Protein AF-A0A3P7K2H2-F1 (afdb_monomer)

Radius of gyration: 16.81 Å; Cα contacts (8 Å, |Δi|>4): 163; chains: 1; bounding box: 36×43×55 Å

Foldseek 3Di:
DLCLLVPLDLVSLLVVLVVLLVDLADDPLVVLLSQLLCCQDHDPSSVVSSLVSLLPHDDPSLVVLLVSLLVQCPPPDPSSNNSSLSSNLRNDLPVCLPPVNLVSLCCQLVPPPDVVSVVSSVVSNVVNVVPDDPPPPPPDDDD

pLDDT: mean 87.56, std 15.34, range [38.38, 98.31]

Nearest PDB structures (foldseek):
  6igx-assembly1_B  TM=5.596E-01  e=2.161E-01  Homo sapiens
  7q4o-assembly1_A  TM=5.670E-01  e=2.903E-01  Homo sapiens
  4nee-assembly4_G  TM=5.015E-01  e=7.043E-01  Rattus norvegicus
  5o9z-assembly1_v  TM=5.018E-01  e=1.474E+00  Homo sapiens
  7ycx-assembly1_f  TM=3.370E-01  e=9.113E+00  Homo sapiens

Secondary structure (DSSP, 8-state):
-HHHHTT--HHHHHHHHHHHHTS-SPPPHHHHHHHHHHHHHS-HHHHHHHHHHHHH--HHHHHHHHHHHHHGGG-SSHHHHHHHHHHHHHS-TTGGGSHHHHHHHHHHHHH-S-HHHHHHHHHHHHHHHHT-PPPS-S-S---

Organism: Strongylus vulgaris (NCBI:txid40348)

Mean predicted aligned error: 6.75 Å

Solvent-accessible surface area (backbone atoms only — not comparable to full-atom values): 7989 Å² total; per-residue (Å²): 107,57,74,37,55,74,60,75,43,53,72,42,37,43,53,50,38,59,53,52,74,73,41,90,60,72,71,60,67,69,48,49,43,53,52,13,38,33,59,57,74,42,57,70,70,48,27,54,48,52,45,54,46,43,51,64,45,57,72,67,40,32,56,50,45,49,54,53,32,57,57,32,56,71,41,92,47,68,53,36,24,38,1,17,54,50,49,53,65,42,47,49,57,81,72,50,68,41,70,66,56,45,50,55,40,49,49,40,33,74,64,46,93,44,68,67,47,14,54,52,32,46,52,50,51,51,54,57,63,68,64,65,68,83,75,87,78,87,77,88,86,85,130

Structure (mmCIF, N/CA/C/O backbone):
data_AF-A0A3P7K2H2-F1
#
_entry.id   AF-A0A3P7K2H2-F1
#
loop_
_atom_site.group_PDB
_atom_site.id
_atom_site.type_symbol
_atom_site.label_atom_id
_atom_site.label_alt_id
_atom_site.label_comp_id
_atom_site.label_asym_id
_atom_site.label_entity_id
_atom_site.label_seq_id
_atom_site.pdbx_PDB_ins_code
_atom_site.Cartn_x
_atom_site.Cartn_y
_atom_site.Cartn_z
_atom_site.occupancy
_atom_site.B_iso_or_equiv
_atom_site.auth_seq_id
_atom_site.auth_comp_id
_atom_site.auth_asym_id
_atom_site.auth_atom_id
_atom_site.pdbx_PDB_model_num
ATOM 1 N N . MET A 1 1 ? -14.810 6.632 -5.136 1.00 81.00 1 MET A N 1
ATOM 2 C CA . MET A 1 1 ? -13.715 6.441 -4.156 1.00 81.00 1 MET A CA 1
ATOM 3 C C . MET A 1 1 ? -12.370 6.660 -4.821 1.00 81.00 1 MET A C 1
ATOM 5 O O . MET A 1 1 ? -11.679 7.583 -4.422 1.00 81.00 1 MET A O 1
ATOM 9 N N . ILE A 1 2 ? -12.059 5.912 -5.885 1.00 88.25 2 ILE A N 1
ATOM 10 C CA . ILE A 1 2 ? -10.848 6.101 -6.704 1.00 88.25 2 ILE A CA 1
ATOM 11 C C . ILE A 1 2 ? -10.682 7.555 -7.161 1.00 88.25 2 ILE A C 1
ATOM 13 O O . ILE A 1 2 ? -9.641 8.140 -6.918 1.00 88.25 2 ILE A O 1
ATOM 17 N N . SER A 1 3 ? -11.732 8.187 -7.694 1.00 87.12 3 SER A N 1
ATOM 18 C CA . SER A 1 3 ? -11.694 9.601 -8.109 1.00 87.12 3 SER A CA 1
ATOM 19 C C . SER A 1 3 ? -11.358 10.597 -6.987 1.00 87.12 3 SER A C 1
ATOM 21 O O . SER A 1 3 ? -10.827 11.670 -7.257 1.00 87.12 3 SER A O 1
ATOM 23 N N . LEU A 1 4 ? -11.657 10.263 -5.726 1.00 91.50 4 LEU A N 1
ATOM 24 C CA . LEU A 1 4 ? -11.306 11.092 -4.569 1.00 91.50 4 LEU A CA 1
ATOM 25 C C . LEU A 1 4 ? -9.851 10.855 -4.149 1.00 91.50 4 LEU A C 1
ATOM 27 O O . LEU A 1 4 ? -9.136 11.820 -3.899 1.00 91.50 4 LEU A O 1
ATOM 31 N N . LEU A 1 5 ? -9.403 9.595 -4.138 1.00 90.69 5 LEU A N 1
ATOM 32 C CA . LEU A 1 5 ? -8.009 9.227 -3.868 1.00 90.69 5 LEU A CA 1
ATOM 33 C C . LEU A 1 5 ? -7.065 9.826 -4.921 1.00 90.69 5 LEU A C 1
ATOM 35 O O . LEU A 1 5 ? -6.109 10.512 -4.577 1.00 90.69 5 LEU A O 1
ATOM 39 N N . ALA A 1 6 ? -7.404 9.663 -6.199 1.00 89.75 6 ALA A N 1
ATOM 40 C CA . ALA A 1 6 ? -6.629 10.157 -7.333 1.00 89.75 6 ALA A CA 1
ATOM 41 C C . ALA A 1 6 ? -6.639 11.688 -7.481 1.00 89.75 6 ALA A C 1
ATOM 43 O O . ALA A 1 6 ? -5.942 12.229 -8.330 1.00 89.75 6 ALA A O 1
ATOM 44 N N . SER A 1 7 ? -7.429 12.410 -6.679 1.00 90.75 7 SER A N 1
ATOM 45 C CA . SER A 1 7 ? -7.510 13.870 -6.787 1.00 90.75 7 SER A CA 1
ATOM 46 C C . SER A 1 7 ? -6.277 14.603 -6.255 1.00 90.75 7 SER A C 1
ATOM 48 O O . SER A 1 7 ? -6.157 15.804 -6.479 1.00 90.75 7 SER A O 1
ATOM 50 N N . GLY A 1 8 ? -5.430 13.923 -5.472 1.00 88.06 8 GLY A N 1
ATOM 51 C CA . GLY A 1 8 ? -4.287 14.521 -4.773 1.00 88.06 8 GLY A CA 1
ATOM 52 C C . GLY A 1 8 ? -4.662 15.448 -3.609 1.00 88.06 8 GLY A C 1
ATOM 53 O O . GLY A 1 8 ? -3.810 15.784 -2.794 1.00 88.06 8 GLY A O 1
ATOM 54 N N . GLN A 1 9 ? -5.934 15.830 -3.470 1.00 95.38 9 GLN A N 1
ATOM 55 C CA . GLN A 1 9 ? -6.385 16.749 -2.430 1.00 95.38 9 GLN A CA 1
ATOM 56 C C . GLN A 1 9 ? -6.483 16.033 -1.083 1.00 95.38 9 GLN A C 1
ATOM 58 O O . GLN A 1 9 ? -7.315 15.140 -0.902 1.00 95.38 9 GLN A O 1
ATOM 63 N N . ALA A 1 10 ? -5.706 16.489 -0.102 1.00 96.06 10 ALA A N 1
ATOM 64 C CA . ALA A 1 10 ? -5.659 15.872 1.221 1.00 96.06 10 ALA A CA 1
ATOM 65 C C . ALA A 1 10 ? -7.020 15.792 1.925 1.00 96.06 10 ALA A C 1
ATOM 67 O O . ALA A 1 10 ? -7.307 14.800 2.590 1.00 96.06 10 ALA A O 1
ATOM 68 N N . SER A 1 11 ? -7.900 16.779 1.734 1.00 97.06 11 SER A N 1
ATOM 69 C CA . SER A 1 11 ? -9.266 16.751 2.278 1.00 97.06 11 SER A CA 1
ATOM 70 C C . SER A 1 11 ? -10.104 15.598 1.712 1.00 97.06 11 SER A C 1
ATOM 72 O O . SER A 1 11 ? -10.862 14.964 2.444 1.00 97.06 11 SER A O 1
ATOM 74 N N . ARG A 1 12 ? -9.940 15.276 0.423 1.00 96.88 12 ARG A N 1
ATOM 75 C CA . ARG A 1 12 ? -10.637 14.166 -0.244 1.00 96.88 12 ARG A CA 1
ATOM 76 C C . ARG A 1 12 ? -10.054 12.814 0.153 1.00 96.88 12 ARG A C 1
ATOM 78 O O . ARG A 1 12 ? -10.812 11.873 0.377 1.00 96.88 12 ARG A O 1
ATOM 85 N N . VAL A 1 13 ? -8.730 12.719 0.285 1.00 96.94 13 VAL A N 1
ATOM 86 C CA . VAL A 1 13 ? -8.063 11.509 0.795 1.00 96.94 13 VAL A CA 1
ATOM 87 C C . VAL A 1 13 ? -8.488 11.239 2.241 1.00 96.94 13 VAL A C 1
ATOM 89 O O . VAL A 1 13 ? -8.863 10.112 2.562 1.00 96.94 13 VAL A O 1
ATOM 92 N N . LEU A 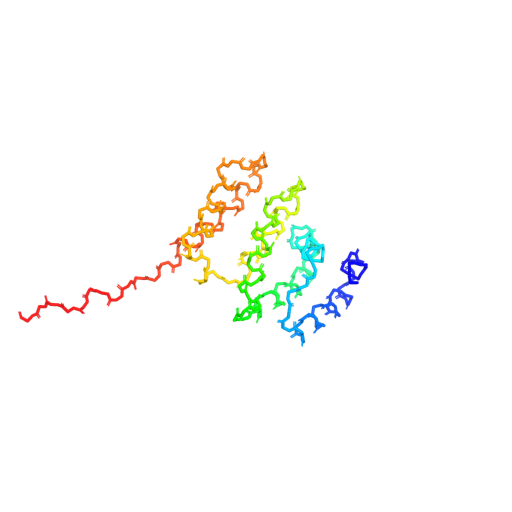1 14 ? -8.529 12.274 3.088 1.00 97.00 14 LEU A N 1
ATOM 93 C CA . LEU A 1 14 ? -9.021 12.184 4.465 1.00 97.00 14 LEU A CA 1
ATOM 94 C C . LEU A 1 14 ? -10.475 11.717 4.515 1.00 97.00 14 LEU A C 1
ATOM 96 O O . LEU A 1 14 ? -10.782 10.778 5.241 1.00 97.00 14 LEU A O 1
ATOM 100 N N . GLN A 1 15 ? -11.347 12.298 3.688 1.00 95.69 15 GLN A N 1
ATOM 101 C CA . GLN A 1 15 ? -12.745 11.878 3.599 1.00 95.69 15 GLN A CA 1
ATOM 102 C C . GLN A 1 15 ? -12.877 10.384 3.266 1.00 95.69 15 GLN A C 1
ATOM 104 O O . GLN A 1 15 ? -13.739 9.696 3.813 1.00 95.69 15 GLN A O 1
ATOM 109 N N . VAL A 1 16 ? -12.046 9.862 2.358 1.00 95.12 16 VAL A N 1
ATOM 110 C CA . VAL A 1 16 ? -12.040 8.428 2.045 1.00 95.12 16 VAL A CA 1
ATOM 111 C C . VAL A 1 16 ? -11.544 7.617 3.240 1.00 95.12 16 VAL A C 1
ATOM 113 O O . VAL A 1 16 ? -12.222 6.669 3.629 1.00 95.12 16 VAL A O 1
ATOM 116 N N . ALA A 1 17 ? -10.420 7.999 3.849 1.00 94.44 17 ALA A N 1
ATOM 117 C CA . ALA A 1 17 ? -9.857 7.304 5.005 1.00 94.44 17 ALA A CA 1
ATOM 118 C C . ALA A 1 17 ? -10.854 7.226 6.175 1.00 94.44 17 ALA A C 1
ATOM 120 O O . ALA A 1 17 ? -11.091 6.146 6.704 1.00 94.44 17 ALA A O 1
ATOM 121 N N . GLU A 1 18 ? -11.518 8.331 6.520 1.00 94.56 18 GLU A N 1
ATOM 122 C CA . GLU A 1 18 ? -12.535 8.367 7.578 1.00 94.56 18 GLU A CA 1
ATOM 123 C C . GLU A 1 18 ? -13.724 7.450 7.289 1.00 94.56 18 GLU A C 1
ATOM 125 O O . GLU A 1 18 ? -14.250 6.806 8.198 1.00 94.56 18 GLU A O 1
ATOM 130 N N . ARG A 1 19 ? -14.157 7.368 6.025 1.00 93.44 19 ARG A N 1
ATOM 131 C CA . ARG A 1 19 ? -15.227 6.450 5.618 1.00 93.44 19 ARG A CA 1
ATOM 132 C C . ARG A 1 19 ? -14.793 4.998 5.754 1.00 93.44 19 ARG A C 1
ATOM 134 O O . ARG A 1 19 ? -15.564 4.197 6.273 1.00 93.44 19 ARG A O 1
ATOM 141 N N . LEU A 1 20 ? -13.581 4.670 5.307 1.00 92.00 20 LEU A N 1
ATOM 142 C CA . LEU A 1 20 ? -13.037 3.318 5.412 1.00 92.00 20 LEU A CA 1
ATOM 143 C C . LEU A 1 20 ? -12.850 2.894 6.873 1.00 92.00 20 LEU A C 1
ATOM 145 O O . LEU A 1 20 ? -13.149 1.758 7.212 1.00 92.00 20 LEU A O 1
ATOM 149 N N . SER A 1 21 ? -12.454 3.806 7.762 1.00 90.44 21 SER A N 1
ATOM 150 C CA . SER A 1 21 ? -12.320 3.511 9.195 1.00 90.44 21 SER A CA 1
ATOM 151 C C . SER A 1 21 ? -13.645 3.184 9.895 1.00 90.44 21 SER A C 1
ATOM 153 O O . SER A 1 21 ? -13.634 2.599 10.974 1.00 90.44 21 SER A O 1
ATOM 155 N N . ARG A 1 22 ? -14.794 3.559 9.315 1.00 90.75 22 ARG A N 1
ATOM 156 C CA . ARG A 1 22 ? -16.127 3.280 9.883 1.00 90.75 22 ARG A CA 1
ATOM 157 C C . ARG A 1 22 ? -16.718 1.952 9.420 1.00 90.75 22 ARG A C 1
ATOM 159 O O . ARG A 1 22 ? -17.712 1.513 9.991 1.00 90.75 22 ARG A O 1
ATOM 166 N N . VAL A 1 23 ? -16.151 1.333 8.386 1.00 86.12 23 VAL A N 1
ATOM 167 C CA . VAL A 1 23 ? -16.674 0.094 7.806 1.00 86.12 23 VAL A CA 1
ATOM 168 C C . VAL A 1 23 ? -15.591 -0.978 7.914 1.00 86.12 23 VAL A C 1
ATOM 170 O O . VAL A 1 23 ? -14.586 -0.882 7.215 1.00 86.12 23 VAL A O 1
ATOM 173 N N . PRO A 1 24 ? -15.764 -2.013 8.756 1.00 81.50 24 PRO A N 1
ATOM 174 C CA . PRO A 1 24 ? -14.734 -3.020 8.999 1.00 81.50 24 PRO A CA 1
ATOM 175 C C . PRO A 1 24 ? -14.685 -4.077 7.882 1.00 81.50 24 PRO A C 1
ATOM 177 O O . PRO A 1 24 ? -14.609 -5.271 8.152 1.00 81.50 24 PRO A O 1
ATOM 180 N N . ILE A 1 25 ? -14.760 -3.639 6.625 1.00 87.81 25 ILE A N 1
ATOM 181 C CA . ILE A 1 25 ? -14.644 -4.485 5.438 1.00 87.81 25 ILE A CA 1
ATOM 182 C C . ILE A 1 25 ? -13.477 -4.000 4.594 1.00 87.81 25 ILE A C 1
ATOM 184 O O . ILE A 1 25 ? -13.169 -2.805 4.552 1.00 87.81 25 ILE A O 1
ATOM 188 N N . VAL A 1 26 ? -12.850 -4.926 3.883 1.00 91.94 26 VAL A N 1
ATOM 189 C CA . VAL A 1 26 ? -11.793 -4.565 2.950 1.00 91.94 26 VAL A CA 1
ATOM 190 C C . VAL A 1 26 ? -12.364 -3.767 1.771 1.00 91.94 26 VAL A C 1
ATOM 192 O O . VAL A 1 26 ? -13.352 -4.187 1.163 1.00 91.94 26 VAL A O 1
ATOM 195 N N . PRO A 1 27 ? -11.766 -2.608 1.433 1.00 92.69 27 PRO A N 1
ATOM 196 C CA . PRO A 1 27 ? -12.120 -1.866 0.229 1.00 92.69 27 PRO A CA 1
ATOM 197 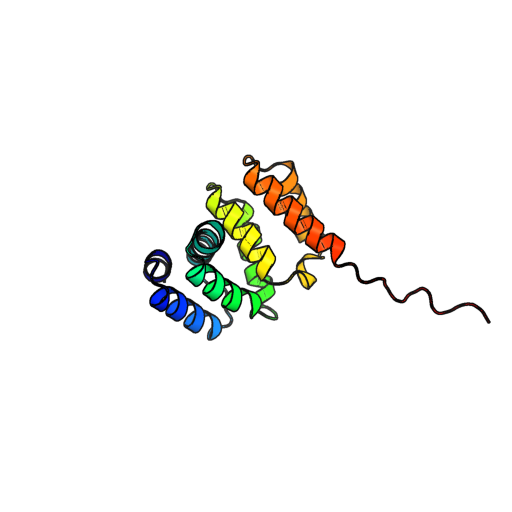C C . PRO A 1 27 ? -11.909 -2.705 -1.041 1.00 92.69 27 PRO A C 1
ATOM 199 O O . PRO A 1 27 ? -11.034 -3.567 -1.062 1.00 92.69 27 PRO A O 1
ATOM 202 N N . PRO A 1 28 ? -12.612 -2.406 -2.149 1.00 94.06 28 PRO A N 1
ATOM 203 C CA . PRO A 1 28 ? -12.344 -3.044 -3.435 1.00 94.06 28 PRO A CA 1
ATOM 204 C C . PRO A 1 28 ? -10.861 -2.967 -3.822 1.00 94.06 28 PRO A C 1
ATOM 206 O O . PRO A 1 28 ? -10.224 -1.930 -3.611 1.00 94.06 28 PRO A O 1
ATOM 209 N N . ILE A 1 29 ? -10.341 -4.030 -4.444 1.00 94.38 29 ILE A N 1
ATOM 210 C CA . ILE A 1 29 ? -8.909 -4.185 -4.752 1.00 94.38 29 ILE A CA 1
ATOM 211 C C . ILE A 1 29 ? -8.330 -3.000 -5.533 1.00 94.38 29 ILE A C 1
ATOM 213 O O . ILE A 1 29 ? -7.247 -2.522 -5.215 1.00 94.38 29 ILE A O 1
ATOM 217 N N . GLU A 1 30 ? -9.089 -2.433 -6.472 1.00 93.94 30 GLU A N 1
ATOM 218 C CA . GLU A 1 30 ? -8.647 -1.270 -7.247 1.00 93.94 30 GLU A CA 1
ATOM 219 C C . GLU A 1 30 ? -8.468 -0.026 -6.365 1.00 93.94 30 GLU A C 1
ATOM 221 O O . GLU A 1 30 ? -7.577 0.788 -6.573 1.00 93.94 30 GLU A O 1
ATOM 226 N N . SER A 1 31 ? -9.270 0.118 -5.310 1.00 95.31 31 SER A N 1
ATOM 227 C CA . SER A 1 31 ? -9.074 1.210 -4.352 1.00 95.31 31 SER A CA 1
ATOM 228 C C . SER A 1 31 ? -7.857 0.979 -3.460 1.00 95.31 31 SER A C 1
ATOM 230 O O . SER A 1 31 ? -7.170 1.942 -3.131 1.00 95.31 31 SER A O 1
ATOM 232 N N . LEU A 1 32 ? -7.559 -0.274 -3.106 1.00 96.81 32 LEU A N 1
ATOM 233 C CA . LEU A 1 32 ? -6.316 -0.626 -2.417 1.00 96.81 32 LEU A CA 1
ATOM 234 C C . LEU A 1 32 ? -5.093 -0.372 -3.300 1.00 96.81 32 LEU A C 1
ATOM 236 O O . LEU A 1 32 ? -4.110 0.177 -2.812 1.00 96.81 32 LEU A O 1
ATOM 240 N N . LYS A 1 33 ? -5.171 -0.681 -4.601 1.00 96.44 33 LYS A N 1
ATOM 241 C CA . LYS A 1 33 ? -4.130 -0.336 -5.578 1.00 96.44 33 LYS A CA 1
ATOM 242 C C . LYS A 1 33 ? -3.867 1.170 -5.566 1.00 96.44 33 LYS A C 1
ATOM 244 O O . LYS A 1 33 ? -2.726 1.583 -5.403 1.00 96.44 33 LYS A O 1
ATOM 249 N N . GLN A 1 34 ? -4.915 1.993 -5.624 1.00 96.75 34 GLN A N 1
ATOM 250 C CA . GLN A 1 34 ? -4.786 3.457 -5.559 1.00 96.75 34 GLN A CA 1
ATOM 251 C C . GLN A 1 34 ? -4.206 3.959 -4.229 1.00 96.75 34 GLN A C 1
ATOM 253 O O . GLN A 1 34 ? -3.372 4.862 -4.226 1.00 96.75 34 GLN A O 1
ATOM 258 N N . ILE A 1 35 ? -4.590 3.360 -3.097 1.00 97.25 35 ILE A N 1
ATOM 259 C CA . ILE A 1 35 ? -3.954 3.636 -1.798 1.00 97.25 35 ILE A CA 1
ATOM 260 C C . ILE A 1 35 ? -2.459 3.295 -1.863 1.00 97.25 35 ILE A C 1
ATOM 262 O O . ILE A 1 35 ? -1.632 4.108 -1.458 1.00 97.25 35 ILE A O 1
ATOM 266 N N . GLY A 1 36 ? -2.107 2.137 -2.426 1.00 97.12 36 GLY A N 1
ATOM 267 C CA . GLY A 1 36 ? -0.728 1.716 -2.654 1.00 97.12 36 GLY A CA 1
ATOM 268 C C . GLY A 1 36 ? 0.067 2.715 -3.498 1.00 97.12 36 GLY A C 1
ATOM 269 O O . GLY A 1 36 ? 1.168 3.092 -3.104 1.00 97.12 36 GLY A O 1
ATOM 270 N N . LEU A 1 37 ? -0.495 3.206 -4.605 1.00 97.00 37 LEU A N 1
ATOM 271 C CA . LEU A 1 37 ? 0.152 4.217 -5.451 1.00 97.00 37 LEU A CA 1
ATOM 272 C C . LEU A 1 37 ? 0.469 5.497 -4.665 1.00 97.00 37 LEU A C 1
ATOM 274 O O . LEU A 1 37 ? 1.586 6.008 -4.735 1.00 97.00 37 LEU A O 1
ATOM 278 N N . ILE A 1 38 ? -0.477 5.975 -3.850 1.00 97.62 38 ILE A N 1
ATOM 279 C CA . ILE A 1 38 ? -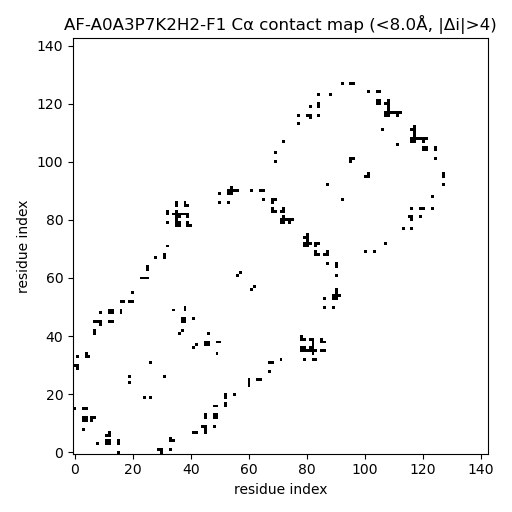0.261 7.148 -2.990 1.00 97.62 38 ILE A CA 1
ATOM 280 C C . ILE A 1 38 ? 0.834 6.869 -1.953 1.00 97.62 38 ILE A C 1
ATOM 282 O O . ILE A 1 38 ? 1.671 7.731 -1.703 1.00 97.62 38 ILE A O 1
ATOM 286 N N . LEU A 1 39 ? 0.880 5.671 -1.366 1.00 97.19 39 LEU A N 1
ATOM 287 C CA . LEU A 1 39 ? 1.950 5.290 -0.437 1.00 97.19 39 LEU A CA 1
ATOM 288 C C . LEU A 1 39 ? 3.323 5.222 -1.115 1.00 97.19 39 LEU A C 1
ATOM 290 O O . LEU A 1 39 ? 4.330 5.558 -0.486 1.00 97.19 39 LEU A O 1
ATOM 294 N N . ALA A 1 40 ? 3.380 4.784 -2.373 1.00 96.69 40 ALA A N 1
ATOM 295 C CA . ALA A 1 40 ? 4.612 4.670 -3.144 1.00 96.69 40 ALA A CA 1
ATOM 296 C C . ALA A 1 40 ? 5.183 6.038 -3.537 1.00 96.69 40 ALA A C 1
ATOM 298 O O . ALA A 1 40 ? 6.364 6.281 -3.281 1.00 96.69 40 ALA A O 1
ATOM 299 N N . ASP A 1 41 ? 4.350 6.916 -4.100 1.00 95.44 41 ASP A N 1
ATOM 300 C CA . ASP A 1 41 ? 4.811 8.130 -4.793 1.00 95.44 41 ASP A CA 1
ATOM 301 C C . ASP A 1 41 ? 3.950 9.382 -4.530 1.00 95.44 41 ASP A C 1
ATOM 303 O O . ASP A 1 41 ? 4.240 10.473 -5.009 1.00 95.44 41 ASP A O 1
ATOM 307 N N . GLY A 1 42 ? 2.888 9.265 -3.732 1.00 94.12 42 GLY A N 1
ATOM 308 C CA . GLY A 1 42 ? 2.008 10.389 -3.411 1.00 94.12 42 GLY A CA 1
ATOM 309 C C . GLY A 1 42 ? 2.618 11.388 -2.427 1.00 94.12 42 GLY A C 1
ATOM 310 O O . GLY A 1 42 ? 3.620 11.117 -1.765 1.00 94.12 42 GLY A O 1
ATOM 311 N N . GLU A 1 43 ? 1.973 12.547 -2.287 1.00 96.25 43 GLU A N 1
ATOM 312 C CA . GLU A 1 43 ? 2.393 13.590 -1.347 1.00 96.25 43 GLU A CA 1
ATOM 313 C C . GLU A 1 43 ? 2.462 13.093 0.104 1.00 96.25 43 GLU A C 1
ATOM 315 O O . GLU A 1 43 ? 1.620 12.317 0.562 1.00 96.25 43 GLU A O 1
ATOM 320 N N . GLU A 1 44 ? 3.426 13.616 0.865 1.00 96.56 44 GLU A N 1
ATOM 321 C CA . GLU A 1 44 ? 3.679 13.229 2.258 1.00 96.56 44 GLU A CA 1
ATOM 322 C C . GLU A 1 44 ? 2.432 13.334 3.148 1.00 96.56 44 GLU A C 1
ATOM 324 O O . GLU A 1 44 ? 2.180 12.471 3.991 1.00 96.56 44 GLU A O 1
ATOM 329 N N . GLN A 1 45 ? 1.616 14.371 2.948 1.00 97.25 45 GLN A N 1
ATOM 330 C CA . GLN A 1 45 ? 0.373 14.546 3.695 1.00 97.25 45 GLN A CA 1
ATOM 331 C C . GLN A 1 45 ? -0.628 13.418 3.407 1.00 97.25 45 GLN A C 1
ATOM 333 O O . GLN A 1 45 ? -1.228 12.875 4.337 1.00 97.25 45 GLN A O 1
ATOM 338 N N . ASN A 1 46 ? -0.772 13.025 2.140 1.00 97.88 46 ASN A N 1
ATOM 339 C CA . ASN A 1 46 ? -1.671 11.951 1.723 1.00 97.88 46 ASN A CA 1
ATOM 340 C C . ASN A 1 46 ? -1.176 10.586 2.213 1.00 97.88 46 ASN A C 1
ATOM 342 O O . ASN A 1 46 ? -1.981 9.785 2.693 1.00 97.88 46 ASN A O 1
ATOM 346 N N . ARG A 1 47 ? 0.145 10.356 2.184 1.00 97.75 47 ARG A N 1
ATOM 347 C CA . ARG A 1 47 ? 0.768 9.163 2.774 1.00 97.75 47 ARG A CA 1
ATOM 348 C C . ARG A 1 47 ? 0.409 9.028 4.247 1.00 97.75 47 ARG A C 1
ATOM 350 O O . ARG A 1 47 ? -0.182 8.024 4.626 1.00 97.75 47 ARG A O 1
ATOM 357 N N . LYS A 1 48 ? 0.636 10.069 5.056 1.00 97.69 48 LYS A N 1
ATOM 358 C CA . LYS A 1 48 ? 0.334 10.045 6.501 1.00 97.69 48 LYS A CA 1
ATOM 359 C C . LYS A 1 48 ? -1.129 9.749 6.815 1.00 97.69 48 LYS A C 1
ATOM 361 O O . LYS A 1 48 ? -1.420 9.066 7.796 1.00 97.69 48 LYS A O 1
ATOM 366 N N . ILE A 1 49 ? -2.059 10.271 6.016 1.00 97.94 49 ILE A N 1
ATOM 367 C CA . ILE A 1 49 ? -3.493 9.999 6.189 1.00 97.94 49 ILE A CA 1
ATOM 368 C C . ILE A 1 49 ? -3.774 8.504 6.000 1.00 97.94 49 ILE A C 1
ATOM 370 O O . ILE A 1 49 ? -4.416 7.879 6.846 1.00 97.94 49 ILE A O 1
ATOM 374 N N . LEU A 1 50 ? -3.269 7.921 4.912 1.00 97.38 50 LEU A N 1
ATOM 375 C CA . LEU A 1 50 ? -3.493 6.513 4.587 1.00 97.38 50 LEU A CA 1
ATOM 376 C C . LEU A 1 50 ? -2.731 5.578 5.524 1.00 97.38 50 LEU A C 1
ATOM 378 O O . LEU A 1 50 ? -3.251 4.529 5.897 1.00 97.38 50 LEU A O 1
ATOM 382 N N . GLU A 1 51 ? -1.548 5.982 5.979 1.00 96.75 51 GLU A N 1
ATOM 383 C CA . GLU A 1 51 ? -0.785 5.234 6.971 1.00 96.75 51 GLU A CA 1
ATOM 384 C C . GLU A 1 51 ? -1.539 5.115 8.2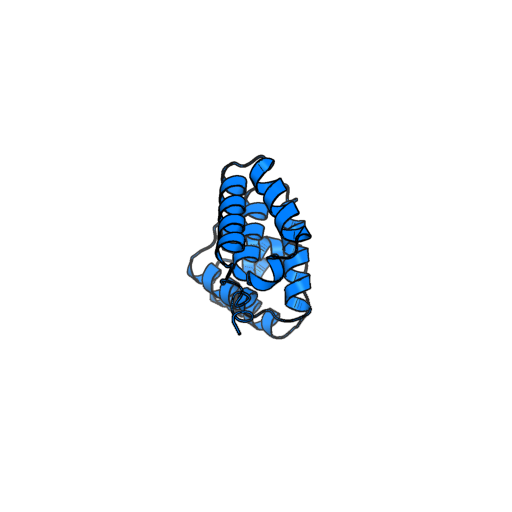98 1.00 96.75 51 GLU A C 1
ATOM 386 O O . GLU A 1 51 ? -1.596 4.037 8.892 1.00 96.75 51 GLU A O 1
ATOM 391 N N . ARG A 1 52 ? -2.184 6.198 8.753 1.00 95.62 52 ARG A N 1
ATOM 392 C CA . ARG A 1 52 ? -3.035 6.176 9.955 1.00 95.62 52 ARG A CA 1
ATOM 393 C C . ARG A 1 52 ? -4.229 5.245 9.789 1.00 95.62 52 ARG A C 1
ATOM 395 O O . ARG A 1 52 ? -4.535 4.491 10.707 1.00 95.62 52 ARG A O 1
ATOM 402 N N . TYR A 1 53 ? -4.877 5.270 8.626 1.00 94.62 53 TYR A N 1
ATOM 403 C CA . TYR A 1 53 ? -5.968 4.345 8.324 1.00 94.62 53 TYR A CA 1
ATOM 404 C C . TYR A 1 53 ? -5.490 2.887 8.401 1.00 94.62 53 TYR A C 1
ATOM 406 O O . TYR A 1 53 ? -6.019 2.103 9.188 1.00 94.62 53 TYR A O 1
ATOM 414 N N . LEU A 1 54 ? -4.441 2.534 7.658 1.00 95.38 54 LEU A N 1
ATOM 415 C CA . LEU A 1 54 ? -3.940 1.161 7.583 1.00 95.38 54 LEU A CA 1
ATOM 416 C C . LEU A 1 54 ? -3.400 0.645 8.923 1.00 95.38 54 LEU A C 1
ATOM 418 O O . LEU A 1 54 ? -3.694 -0.481 9.315 1.00 95.38 54 LEU A O 1
ATOM 422 N N . SER A 1 55 ? -2.660 1.475 9.661 1.00 93.75 55 SER A N 1
ATOM 423 C CA . SER A 1 55 ? -2.115 1.115 10.980 1.00 93.75 55 SER A CA 1
ATOM 424 C C . SER A 1 55 ? -3.185 0.996 12.069 1.00 93.75 55 SER A C 1
ATOM 426 O O . SER A 1 55 ? -2.915 0.420 13.127 1.00 93.75 55 SER A O 1
ATOM 428 N N . SER A 1 56 ? -4.403 1.495 11.828 1.00 92.12 56 SER A N 1
ATOM 429 C CA . SER A 1 56 ? -5.547 1.336 12.732 1.00 92.12 56 SER A CA 1
ATOM 430 C C . SER A 1 56 ? -6.299 0.012 12.552 1.00 92.12 56 SER A C 1
ATOM 432 O O . SER A 1 56 ? -7.058 -0.368 13.442 1.00 92.12 56 SER A O 1
ATOM 434 N N . ALA A 1 57 ? -6.073 -0.722 11.456 1.00 92.00 57 ALA A N 1
ATOM 435 C CA . ALA A 1 57 ? -6.768 -1.979 11.185 1.00 92.00 57 ALA A CA 1
ATOM 436 C C . ALA A 1 57 ? -6.444 -3.057 12.235 1.00 92.00 57 ALA A C 1
ATOM 438 O O . ALA A 1 57 ? -5.292 -3.227 12.645 1.00 92.00 57 ALA A O 1
ATOM 439 N N . ARG A 1 58 ? -7.461 -3.804 12.677 1.00 89.44 58 ARG A N 1
ATOM 440 C CA . ARG A 1 58 ? -7.348 -4.877 13.681 1.00 89.44 58 ARG A CA 1
ATOM 441 C C . ARG A 1 58 ? -8.195 -6.082 13.275 1.00 89.44 58 ARG A C 1
ATOM 443 O O . ARG A 1 58 ? -9.110 -5.951 12.463 1.00 89.44 58 ARG A O 1
ATOM 450 N N . GLY A 1 59 ? -7.912 -7.237 13.876 1.00 89.69 59 GLY A N 1
ATOM 451 C CA . GLY A 1 59 ? -8.726 -8.446 13.724 1.00 89.69 59 GLY A CA 1
ATOM 452 C C . GLY A 1 59 ? -8.838 -8.906 12.268 1.00 89.69 59 GLY A C 1
ATOM 453 O O . GLY A 1 59 ? -7.852 -8.889 11.533 1.00 89.69 59 GLY A O 1
ATOM 454 N N . GLN A 1 60 ? -10.046 -9.292 11.849 1.00 90.00 60 GLN A N 1
ATOM 455 C CA . GLN A 1 60 ? -10.295 -9.824 10.505 1.00 90.00 60 GLN A CA 1
ATOM 456 C C . GLN A 1 60 ? -9.934 -8.825 9.399 1.00 90.00 60 GLN A C 1
ATOM 458 O O . GLN A 1 60 ? -9.242 -9.188 8.454 1.00 90.00 60 GLN A O 1
ATOM 463 N N . LEU A 1 61 ? -10.296 -7.546 9.566 1.00 92.19 61 LEU A N 1
ATOM 464 C CA . LEU A 1 61 ? -9.971 -6.501 8.592 1.00 92.19 61 LEU A CA 1
ATOM 465 C C . LEU A 1 61 ? -8.462 -6.411 8.335 1.00 92.19 61 LEU A C 1
ATOM 467 O O . LEU A 1 61 ? -8.034 -6.254 7.197 1.00 92.19 61 LEU A O 1
ATOM 471 N N . GLN A 1 62 ? -7.647 -6.510 9.387 1.00 92.38 62 GLN A N 1
ATOM 472 C CA . GLN A 1 62 ? -6.191 -6.489 9.252 1.00 92.38 62 GLN A CA 1
ATOM 473 C C . GLN A 1 62 ? -5.691 -7.675 8.417 1.00 92.38 62 GLN A C 1
ATOM 475 O O . GLN A 1 62 ? -4.880 -7.487 7.512 1.00 92.38 62 GLN A O 1
ATOM 480 N N . SER A 1 63 ? -6.194 -8.880 8.698 1.00 90.38 63 SER A N 1
ATOM 481 C CA . SER A 1 63 ? -5.830 -10.103 7.973 1.00 90.38 63 SER A CA 1
ATOM 482 C C . SER A 1 63 ? -6.223 -10.034 6.494 1.00 90.38 63 SER A C 1
ATOM 484 O O . SER A 1 63 ? -5.425 -10.363 5.610 1.00 90.38 63 SER A O 1
ATOM 486 N N . ASP A 1 64 ? -7.420 -9.524 6.215 1.00 92.88 64 ASP A N 1
ATOM 487 C CA . ASP A 1 64 ? -7.932 -9.385 4.856 1.00 92.88 64 ASP A CA 1
ATOM 488 C C . ASP A 1 64 ? -7.170 -8.298 4.074 1.00 92.88 64 ASP A C 1
ATOM 490 O O . ASP A 1 64 ? -6.874 -8.477 2.889 1.00 92.88 64 ASP A O 1
ATOM 494 N N . LEU A 1 65 ? -6.790 -7.188 4.725 1.00 94.56 65 LEU A N 1
ATOM 495 C CA . LEU A 1 65 ? -5.938 -6.158 4.120 1.00 94.56 65 LEU A CA 1
ATOM 496 C C . LEU A 1 65 ? -4.551 -6.713 3.785 1.00 94.56 65 LEU A C 1
ATOM 498 O O . LEU A 1 65 ? -4.067 -6.487 2.679 1.00 94.56 65 LEU A O 1
ATOM 502 N N . ILE A 1 66 ? -3.926 -7.463 4.701 1.00 93.50 66 ILE A N 1
ATOM 503 C CA . ILE A 1 66 ? -2.640 -8.131 4.444 1.00 93.50 66 ILE A CA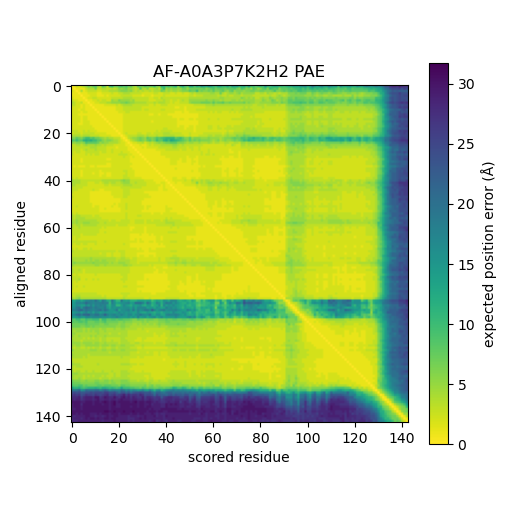 1
ATOM 504 C C . ILE A 1 66 ? -2.763 -9.043 3.224 1.00 93.50 66 ILE A C 1
ATOM 506 O O . ILE A 1 66 ? -1.964 -8.929 2.299 1.00 93.50 66 ILE A O 1
ATOM 510 N N . SER A 1 67 ? -3.784 -9.900 3.192 1.00 92.50 67 SER A N 1
ATOM 511 C CA . SER A 1 67 ? -4.016 -10.823 2.075 1.00 92.50 67 SER A CA 1
ATOM 512 C C . SER A 1 67 ? -4.205 -10.074 0.755 1.00 92.50 67 SER A C 1
ATOM 514 O O . SER A 1 67 ? -3.600 -10.427 -0.252 1.00 92.50 67 SER A O 1
ATOM 516 N N . SER A 1 68 ? -4.969 -8.982 0.771 1.00 95.50 68 SER A N 1
ATOM 517 C CA . SER A 1 68 ? -5.218 -8.164 -0.418 1.00 95.50 68 SER A CA 1
ATOM 518 C C . SER A 1 68 ? -3.953 -7.478 -0.935 1.00 95.50 68 SER A C 1
ATOM 520 O O . SER A 1 68 ? -3.724 -7.437 -2.142 1.00 95.50 68 SER A O 1
ATOM 522 N N . TYR A 1 69 ? -3.098 -6.967 -0.044 1.00 96.06 69 TYR A N 1
ATOM 523 C CA . TYR A 1 69 ? -1.822 -6.380 -0.454 1.00 96.06 69 TYR A CA 1
ATOM 524 C C . TYR A 1 69 ? -0.786 -7.427 -0.863 1.00 96.06 69 TYR A C 1
ATOM 526 O O . TYR A 1 69 ? 0.037 -7.132 -1.721 1.00 96.06 69 TYR A O 1
ATOM 534 N N . LEU A 1 70 ? -0.843 -8.653 -0.337 1.00 94.00 70 LEU A N 1
ATOM 535 C CA . LEU A 1 70 ? -0.047 -9.760 -0.870 1.00 94.00 70 LEU A CA 1
ATOM 536 C C . LEU A 1 70 ? -0.442 -10.079 -2.316 1.00 94.00 70 LEU A C 1
ATOM 538 O O . LEU A 1 70 ? 0.447 -10.235 -3.144 1.00 94.00 70 LEU A O 1
ATOM 542 N N . CYS A 1 71 ? -1.738 -10.081 -2.652 1.00 94.81 71 CYS A N 1
ATOM 543 C CA . CYS A 1 71 ? -2.181 -10.228 -4.044 1.00 94.81 71 CYS A CA 1
ATOM 544 C C . CYS A 1 71 ? -1.661 -9.091 -4.940 1.00 94.81 71 CYS A C 1
ATOM 546 O O . CYS A 1 71 ? -1.280 -9.317 -6.082 1.00 94.81 71 CYS A O 1
ATOM 548 N N . LEU A 1 72 ? -1.588 -7.859 -4.425 1.00 96.88 72 LEU A N 1
ATOM 549 C CA . LEU A 1 72 ? -1.066 -6.715 -5.185 1.00 96.88 72 LEU A CA 1
ATOM 550 C C . LEU A 1 72 ? 0.451 -6.7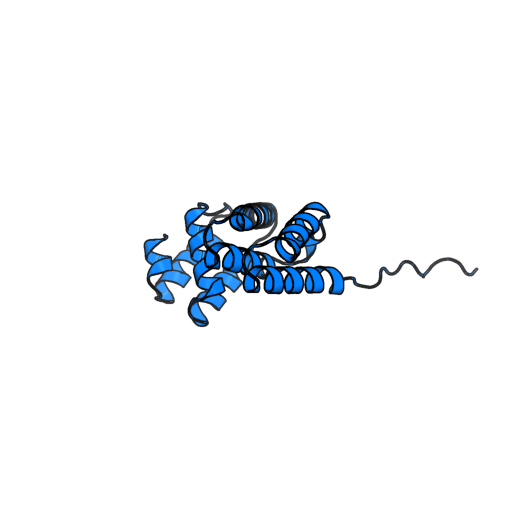73 -5.440 1.00 96.88 72 LEU A C 1
ATOM 552 O O . LEU A 1 72 ? 0.948 -5.993 -6.254 1.00 96.88 72 LEU A O 1
ATOM 556 N N . LEU A 1 73 ? 1.187 -7.700 -4.814 1.00 95.69 73 LEU A N 1
ATOM 557 C CA . LEU A 1 73 ? 2.575 -7.988 -5.194 1.00 95.69 73 LEU A CA 1
ATOM 558 C C . LEU A 1 73 ? 2.677 -8.606 -6.596 1.00 95.69 73 LEU A C 1
ATOM 560 O O . LEU A 1 73 ? 3.746 -8.558 -7.186 1.00 95.69 73 LEU A O 1
ATOM 564 N N . GLU A 1 74 ? 1.584 -9.133 -7.149 1.00 94.31 74 GLU A N 1
ATOM 565 C CA . GLU A 1 74 ? 1.521 -9.681 -8.512 1.00 94.31 74 GLU A CA 1
ATOM 566 C C . GLU A 1 74 ? 1.102 -8.628 -9.554 1.00 94.31 74 GLU A C 1
ATOM 568 O O . GLU A 1 74 ? 0.908 -8.946 -10.721 1.00 94.31 74 GLU A O 1
ATOM 573 N N . SER A 1 75 ? 0.958 -7.358 -9.156 1.00 95.44 75 SER A N 1
ATOM 574 C CA . SER A 1 75 ? 0.616 -6.262 -10.070 1.00 95.44 75 SER A CA 1
ATOM 575 C C . SER A 1 75 ? 1.638 -6.124 -11.205 1.00 95.44 75 SER A C 1
ATOM 577 O O . SER A 1 75 ? 2.842 -6.041 -10.951 1.00 95.44 75 SER A O 1
ATOM 579 N N . ASP A 1 76 ? 1.157 -5.949 -12.439 1.00 94.81 76 ASP A N 1
ATOM 580 C CA . ASP A 1 76 ? 2.000 -5.675 -13.615 1.00 94.81 76 ASP A CA 1
ATOM 581 C C . ASP A 1 76 ? 2.842 -4.397 -13.437 1.00 94.81 76 ASP A C 1
ATOM 583 O O . ASP A 1 76 ? 4.007 -4.312 -13.833 1.00 94.81 76 ASP A O 1
ATOM 587 N N . GLU A 1 77 ? 2.269 -3.396 -12.769 1.00 95.62 77 GLU A N 1
ATOM 588 C CA . GLU A 1 77 ? 2.900 -2.098 -12.531 1.00 95.62 77 GLU A CA 1
ATOM 589 C C . GLU A 1 77 ? 3.877 -2.126 -11.345 1.00 95.62 77 GLU A C 1
ATOM 591 O O . GLU A 1 77 ? 3.493 -2.483 -10.227 1.00 95.62 77 GLU A O 1
ATOM 596 N N . GLU A 1 78 ? 5.108 -1.633 -11.555 1.00 97.44 78 GLU A N 1
ATOM 597 C CA . GLU A 1 78 ? 6.133 -1.469 -10.503 1.00 97.44 78 GLU A CA 1
ATOM 598 C C . GLU A 1 78 ? 5.596 -0.680 -9.297 1.00 97.44 78 GLU A C 1
ATOM 600 O O . GLU A 1 78 ? 5.776 -1.093 -8.150 1.00 97.44 78 GLU A O 1
ATOM 605 N N . LEU A 1 79 ? 4.906 0.440 -9.545 1.00 96.44 79 LEU A N 1
ATOM 606 C CA . LEU A 1 79 ? 4.353 1.284 -8.481 1.00 96.44 79 LEU A CA 1
ATOM 607 C C . LEU A 1 79 ? 3.260 0.574 -7.676 1.00 96.44 79 LEU A C 1
ATOM 609 O O . LEU A 1 79 ? 3.171 0.788 -6.467 1.00 96.44 79 LEU A O 1
ATOM 613 N N . GLY A 1 80 ? 2.467 -0.295 -8.311 1.00 96.69 80 GLY A N 1
ATOM 614 C CA . GLY A 1 80 ? 1.475 -1.118 -7.620 1.00 96.69 80 GLY A CA 1
ATOM 615 C C . GLY A 1 80 ? 2.137 -2.062 -6.616 1.00 96.69 80 GLY A C 1
ATOM 616 O O . GLY A 1 80 ? 1.755 -2.088 -5.443 1.00 96.69 80 GLY A O 1
ATOM 617 N N . ARG A 1 81 ? 3.205 -2.751 -7.041 1.00 97.88 81 ARG A N 1
ATOM 618 C CA . ARG A 1 81 ? 3.982 -3.657 -6.177 1.00 97.88 81 ARG A CA 1
ATOM 619 C C . ARG A 1 81 ? 4.712 -2.912 -5.058 1.00 97.88 81 ARG A C 1
ATOM 621 O O . ARG A 1 81 ? 4.672 -3.336 -3.903 1.00 97.88 81 ARG A O 1
ATOM 628 N N . LEU A 1 82 ? 5.327 -1.763 -5.354 1.00 98.00 82 LEU A N 1
ATOM 629 C CA . LEU A 1 82 ? 5.943 -0.900 -4.334 1.00 98.00 82 LEU A CA 1
ATOM 630 C C . LEU A 1 82 ? 4.917 -0.422 -3.302 1.00 98.00 82 LEU A C 1
ATOM 632 O O . LEU A 1 82 ? 5.175 -0.467 -2.096 1.00 98.00 82 LEU A O 1
ATOM 636 N N . GLY A 1 83 ? 3.750 0.014 -3.772 1.00 97.38 83 GLY A N 1
ATOM 637 C CA . GLY A 1 83 ? 2.643 0.443 -2.931 1.00 97.38 83 GLY A CA 1
ATOM 638 C C . GLY A 1 83 ? 2.161 -0.658 -1.996 1.00 97.38 83 GLY A C 1
ATOM 639 O O . GLY A 1 83 ? 1.955 -0.411 -0.807 1.00 97.38 83 GLY 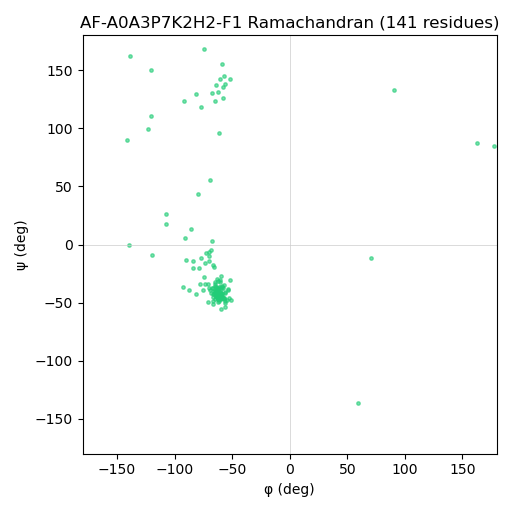A O 1
ATOM 640 N N . ALA A 1 84 ? 2.066 -1.886 -2.506 1.00 97.06 84 ALA A N 1
ATOM 641 C CA . ALA A 1 84 ? 1.717 -3.060 -1.720 1.00 97.06 84 ALA A CA 1
ATOM 642 C C . ALA A 1 84 ? 2.733 -3.351 -0.606 1.00 97.06 84 ALA A C 1
ATOM 644 O O . ALA A 1 84 ? 2.344 -3.509 0.552 1.00 97.06 84 ALA A O 1
ATOM 645 N N . ILE A 1 85 ? 4.036 -3.329 -0.909 1.00 96.19 85 ILE A N 1
ATOM 646 C CA . ILE A 1 85 ? 5.092 -3.518 0.102 1.00 96.19 85 ILE A CA 1
ATOM 647 C C . ILE A 1 85 ? 5.019 -2.433 1.186 1.00 96.19 85 ILE A C 1
ATOM 649 O O . ILE A 1 85 ? 5.162 -2.723 2.379 1.00 96.19 85 ILE A O 1
ATOM 653 N N . ARG A 1 86 ? 4.763 -1.178 0.802 1.00 95.88 86 ARG A N 1
ATOM 654 C CA . ARG A 1 86 ? 4.617 -0.073 1.760 1.00 95.88 86 ARG A CA 1
ATOM 655 C C . ARG A 1 86 ? 3.380 -0.226 2.632 1.00 95.88 86 ARG A C 1
ATOM 657 O O . ARG A 1 86 ? 3.481 -0.054 3.842 1.00 95.88 86 ARG A O 1
ATOM 664 N N . ALA A 1 87 ? 2.247 -0.619 2.062 1.00 96.31 87 ALA A N 1
ATOM 665 C CA . ALA A 1 87 ? 1.052 -0.906 2.843 1.00 96.31 87 ALA A CA 1
ATOM 666 C C . ALA A 1 87 ? 1.291 -2.047 3.846 1.00 96.31 87 ALA A C 1
ATOM 668 O O . ALA A 1 87 ? 0.995 -1.891 5.030 1.00 96.31 87 ALA A O 1
ATOM 669 N N . LEU A 1 88 ? 1.913 -3.152 3.416 1.00 94.12 88 LEU A N 1
ATOM 670 C CA . LEU A 1 88 ? 2.286 -4.268 4.297 1.00 94.12 88 LEU A CA 1
ATOM 671 C C . LEU A 1 88 ? 3.224 -3.824 5.426 1.00 94.12 88 LEU A C 1
ATOM 673 O O . LEU A 1 88 ? 3.082 -4.259 6.565 1.00 94.12 88 LEU A O 1
ATOM 677 N N . THR A 1 89 ? 4.136 -2.897 5.139 1.00 92.31 89 THR A N 1
ATOM 678 C CA . THR A 1 89 ? 5.020 -2.303 6.150 1.00 92.31 89 THR A CA 1
ATOM 679 C C . THR A 1 89 ? 4.243 -1.542 7.236 1.00 92.31 89 THR A C 1
ATOM 681 O O . THR A 1 89 ? 4.675 -1.501 8.389 1.00 92.31 89 THR A O 1
ATOM 684 N N . VAL A 1 90 ? 3.101 -0.947 6.883 1.00 93.44 90 VAL A N 1
ATOM 685 C CA . VAL A 1 90 ? 2.280 -0.100 7.763 1.00 93.44 90 VAL A CA 1
ATOM 686 C C . VAL A 1 90 ? 1.262 -0.897 8.584 1.00 93.44 90 VAL A C 1
ATOM 688 O O . VAL A 1 90 ? 1.054 -0.579 9.753 1.00 93.44 90 VAL A O 1
ATOM 691 N N . ILE A 1 91 ? 0.634 -1.931 8.007 1.00 90.50 91 ILE A N 1
ATOM 692 C CA . ILE A 1 91 ? -0.493 -2.694 8.605 1.00 90.50 91 ILE A CA 1
ATOM 693 C C . ILE A 1 91 ? -0.079 -3.522 9.843 1.00 90.50 91 ILE A C 1
ATOM 695 O O . ILE A 1 91 ? -0.918 -4.133 10.498 1.00 90.50 91 ILE A O 1
ATOM 699 N N . ASN A 1 92 ? 1.183 -3.414 10.262 1.00 70.88 92 ASN A N 1
ATOM 700 C CA . ASN A 1 92 ? 1.791 -3.969 11.470 1.00 70.88 92 ASN A CA 1
ATOM 701 C C . ASN A 1 92 ? 2.398 -5.372 11.278 1.00 70.88 92 ASN A C 1
ATOM 703 O O . ASN A 1 92 ? 1.804 -6.285 10.710 1.00 70.88 92 ASN A O 1
ATOM 707 N N . LEU A 1 93 ? 3.623 -5.515 11.790 1.00 62.59 93 LEU A N 1
ATOM 708 C CA . LEU A 1 93 ? 4.581 -6.589 11.504 1.00 62.59 93 LEU A CA 1
ATOM 709 C C . LEU A 1 93 ? 4.283 -7.900 12.251 1.00 62.59 93 LEU A C 1
ATOM 711 O O . LEU A 1 93 ? 4.740 -8.959 11.831 1.00 62.59 93 LEU A O 1
ATOM 715 N N . VAL A 1 94 ? 3.510 -7.843 13.341 1.00 58.81 94 VAL A N 1
ATOM 716 C CA . VAL A 1 94 ? 3.329 -8.971 14.275 1.00 58.81 94 VAL A CA 1
ATOM 717 C C . VAL A 1 94 ? 2.680 -10.189 13.604 1.00 58.81 94 VAL A C 1
ATOM 719 O O . VAL A 1 94 ? 3.106 -11.312 13.841 1.00 58.81 94 VAL A O 1
ATOM 722 N N . GLN A 1 95 ? 1.709 -9.997 12.704 1.00 59.78 95 GLN A N 1
ATOM 723 C CA . GLN A 1 95 ? 1.101 -11.119 11.966 1.00 59.78 95 GLN A CA 1
ATOM 724 C C . GLN A 1 95 ? 1.882 -11.543 10.717 1.00 59.78 95 GLN A C 1
ATOM 726 O O . GLN A 1 95 ? 1.737 -12.675 10.251 1.00 59.78 95 GLN A O 1
ATOM 731 N N . LEU A 1 96 ? 2.738 -10.671 10.179 1.00 60.47 96 LEU A N 1
ATOM 732 C CA . LEU A 1 96 ? 3.572 -10.988 9.017 1.00 60.47 96 LEU A CA 1
ATOM 733 C C . LEU A 1 96 ? 4.717 -11.952 9.366 1.00 60.47 96 LEU A C 1
ATOM 735 O O . LEU A 1 96 ? 5.365 -12.465 8.462 1.00 60.47 96 LEU A O 1
ATOM 739 N N . GLN A 1 97 ? 4.922 -12.260 10.652 1.00 63.81 97 GLN A N 1
ATOM 740 C CA . GLN A 1 97 ? 5.806 -13.339 11.104 1.00 63.81 97 GLN A CA 1
ATOM 741 C C . GLN A 1 97 ? 5.283 -14.744 10.748 1.00 63.81 97 GLN A C 1
ATOM 743 O O . GLN A 1 97 ? 5.987 -15.733 10.952 1.00 63.81 97 GLN A O 1
ATOM 748 N N . ASN A 1 98 ? 4.078 -14.865 10.177 1.00 67.38 98 ASN A N 1
ATOM 749 C CA . ASN A 1 98 ? 3.627 -16.126 9.599 1.00 67.38 98 ASN A CA 1
ATOM 750 C C . ASN A 1 98 ? 4.549 -16.544 8.438 1.00 67.38 98 ASN A C 1
ATOM 752 O O . ASN A 1 98 ? 4.815 -15.770 7.516 1.00 67.38 98 ASN A O 1
ATOM 756 N N . SER A 1 99 ? 4.994 -17.805 8.458 1.00 70.44 99 SER A N 1
ATOM 757 C CA . SER A 1 99 ? 5.916 -18.366 7.464 1.00 70.44 99 SER A CA 1
ATOM 758 C C . SER A 1 99 ? 5.472 -18.157 6.011 1.00 70.44 99 SER A C 1
ATOM 760 O O . SER A 1 99 ? 6.324 -18.010 5.136 1.00 70.44 99 SER A O 1
ATOM 762 N N . ARG A 1 100 ? 4.160 -18.107 5.737 1.00 81.06 100 ARG A N 1
ATOM 763 C CA . ARG A 1 100 ? 3.634 -17.909 4.378 1.00 81.06 100 ARG A CA 1
ATOM 764 C C . ARG A 1 100 ? 3.955 -16.517 3.834 1.00 81.06 100 ARG A C 1
ATOM 766 O O . ARG A 1 100 ? 4.512 -16.414 2.745 1.00 81.06 100 ARG A O 1
ATOM 773 N N . THR A 1 101 ? 3.645 -15.472 4.596 1.00 82.00 101 THR A N 1
ATOM 774 C CA . THR A 1 101 ? 3.862 -14.083 4.179 1.00 82.00 101 THR A CA 1
ATOM 775 C C . THR A 1 101 ? 5.344 -13.807 3.957 1.00 82.00 101 THR A C 1
ATOM 777 O O . THR A 1 101 ? 5.726 -13.254 2.927 1.00 82.00 101 THR A O 1
ATOM 780 N N . THR A 1 102 ? 6.194 -14.260 4.882 1.00 84.81 102 THR A N 1
ATOM 781 C CA . THR A 1 102 ? 7.647 -14.118 4.747 1.00 84.81 102 THR A CA 1
ATOM 782 C C . THR A 1 102 ? 8.162 -14.810 3.488 1.00 84.81 102 THR A C 1
ATOM 784 O O . THR A 1 102 ? 8.960 -14.218 2.775 1.00 84.81 102 THR A O 1
ATOM 787 N N . ARG A 1 103 ? 7.669 -16.012 3.149 1.00 88.56 103 ARG A N 1
ATOM 788 C CA . ARG A 1 103 ? 8.055 -16.706 1.905 1.00 88.56 103 ARG A CA 1
ATOM 789 C C . ARG A 1 103 ? 7.656 -15.934 0.651 1.00 88.56 103 ARG A C 1
ATOM 791 O O . ARG A 1 103 ? 8.465 -15.830 -0.263 1.00 88.56 103 ARG A O 1
ATOM 798 N N . GLN A 1 104 ? 6.440 -15.391 0.605 1.00 90.06 104 GLN A N 1
ATOM 799 C CA . GLN A 1 104 ? 5.989 -14.586 -0.536 1.00 90.06 104 GLN A CA 1
ATOM 800 C C . GLN A 1 104 ? 6.846 -13.324 -0.692 1.00 90.06 104 GLN A C 1
ATOM 802 O O . GLN A 1 104 ? 7.302 -13.020 -1.790 1.00 90.06 104 GLN A O 1
ATOM 807 N N . LEU A 1 105 ? 7.149 -12.636 0.413 1.00 91.56 105 LEU A N 1
ATOM 808 C CA . LEU A 1 105 ? 8.042 -11.477 0.399 1.00 91.56 105 LEU A CA 1
ATOM 809 C C . LEU A 1 105 ? 9.473 -11.847 -0.008 1.00 91.56 105 LEU A C 1
ATOM 811 O O . LEU A 1 105 ? 10.080 -11.106 -0.777 1.00 91.56 105 LEU A O 1
ATOM 815 N N . SER A 1 106 ? 10.011 -12.977 0.466 1.00 93.00 106 SER A N 1
ATOM 816 C CA . SER A 1 106 ? 11.327 -13.487 0.051 1.00 93.00 106 SER A CA 1
ATOM 817 C C . SE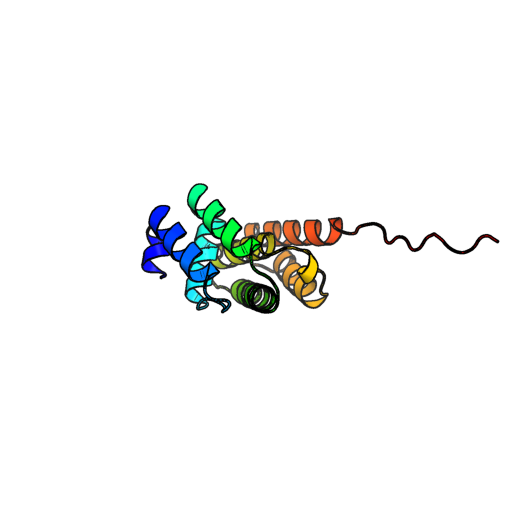R A 1 106 ? 11.368 -13.756 -1.446 1.00 93.00 106 SER A C 1
ATOM 819 O O . SER A 1 106 ? 12.293 -13.311 -2.117 1.00 93.00 106 SER A O 1
ATOM 821 N N . HIS A 1 107 ? 10.327 -14.395 -1.985 1.00 95.00 107 HIS A N 1
ATOM 822 C CA . HIS A 1 107 ? 10.233 -14.643 -3.416 1.00 95.00 107 HIS A CA 1
ATOM 823 C C . HIS A 1 107 ? 10.269 -13.336 -4.220 1.00 95.00 107 HIS A C 1
ATOM 825 O O . HIS A 1 107 ? 11.042 -13.237 -5.169 1.00 95.00 107 HIS A O 1
ATOM 831 N N . VAL A 1 108 ? 9.515 -12.311 -3.803 1.00 96.75 108 VAL A N 1
ATOM 832 C CA . VAL A 1 108 ? 9.560 -10.973 -4.422 1.00 96.75 108 VAL A CA 1
ATOM 833 C C . VAL A 1 108 ? 10.949 -10.342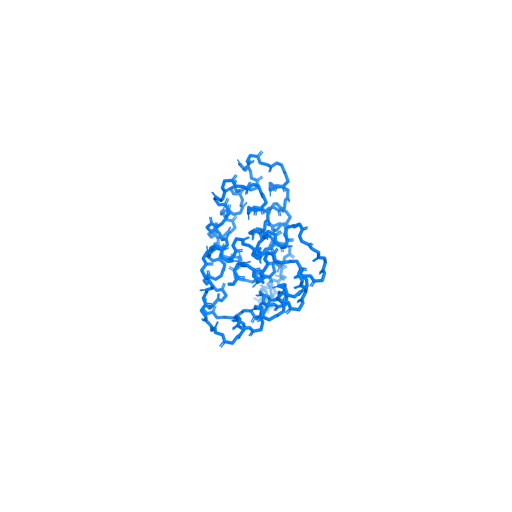 -4.287 1.00 96.75 108 VAL A C 1
ATOM 835 O O . VAL A 1 108 ? 11.479 -9.811 -5.258 1.00 96.75 108 VAL A O 1
ATOM 838 N N . ALA A 1 109 ? 11.577 -10.419 -3.111 1.00 96.81 109 ALA A N 1
ATOM 839 C CA . ALA A 1 109 ? 12.905 -9.853 -2.873 1.00 96.81 109 ALA A CA 1
ATOM 840 C C . ALA A 1 109 ? 13.997 -10.462 -3.772 1.00 96.81 109 ALA A C 1
ATOM 842 O O . ALA A 1 109 ? 14.962 -9.778 -4.111 1.00 96.81 109 ALA A O 1
ATOM 843 N N . GLU A 1 110 ? 13.839 -11.725 -4.160 1.00 97.38 110 GLU A N 1
ATOM 844 C CA . GLU A 1 110 ? 14.793 -12.467 -4.983 1.00 97.38 110 GLU A CA 1
ATOM 845 C C . GLU A 1 110 ? 14.482 -12.376 -6.484 1.00 97.38 110 GLU A C 1
ATOM 847 O O . GLU A 1 110 ? 15.408 -12.278 -7.287 1.00 97.38 110 GLU A O 1
ATOM 852 N N . ASN A 1 111 ? 13.199 -12.372 -6.865 1.00 97.50 111 ASN A N 1
ATOM 853 C CA . ASN A 1 111 ? 12.776 -12.653 -8.242 1.00 97.50 111 ASN A CA 1
ATOM 854 C C . ASN A 1 111 ? 12.015 -11.510 -8.933 1.00 97.50 111 ASN A C 1
ATOM 856 O O . ASN A 1 111 ? 11.780 -11.603 -10.136 1.00 97.50 111 ASN A O 1
ATOM 860 N N . ASP A 1 112 ? 11.625 -10.436 -8.232 1.00 98.25 112 ASP A N 1
ATOM 861 C CA . ASP A 1 112 ? 10.912 -9.328 -8.887 1.00 98.25 112 ASP A CA 1
ATOM 862 C C . ASP A 1 112 ? 11.769 -8.696 -9.991 1.00 98.25 112 ASP A C 1
ATOM 864 O O . ASP A 1 112 ? 12.979 -8.529 -9.828 1.00 98.25 112 ASP A O 1
ATOM 868 N N . SER A 1 113 ? 11.153 -8.298 -11.105 1.00 97.12 113 SER A N 1
ATOM 869 C CA . SER A 1 113 ? 11.852 -7.661 -12.226 1.00 97.12 113 SER A CA 1
ATOM 870 C C . SER A 1 113 ? 12.476 -6.311 -11.850 1.00 97.12 113 SER A C 1
ATOM 872 O O . SER A 1 113 ? 13.535 -5.949 -12.367 1.00 97.12 113 SER A O 1
ATOM 874 N N . SER A 1 114 ? 11.881 -5.587 -10.899 1.00 98.06 114 SER A N 1
ATOM 875 C CA . SER A 1 114 ? 12.353 -4.282 -10.448 1.00 98.06 114 SER A CA 1
ATOM 876 C C . SER A 1 114 ? 13.306 -4.390 -9.262 1.00 98.06 114 SER A C 1
ATOM 878 O O . SER A 1 114 ? 12.949 -4.844 -8.175 1.00 98.06 114 SER A O 1
ATOM 880 N N . GLU A 1 115 ? 14.515 -3.846 -9.414 1.00 97.94 115 GLU A N 1
ATOM 881 C CA . GLU A 1 115 ? 15.472 -3.747 -8.308 1.00 97.94 115 GLU A CA 1
ATOM 882 C C . GLU A 1 115 ? 14.935 -2.902 -7.141 1.00 97.94 115 GLU A C 1
ATOM 884 O O . GLU A 1 115 ? 15.252 -3.158 -5.978 1.00 97.94 115 GLU A O 1
ATOM 889 N N . LYS A 1 116 ? 14.106 -1.889 -7.420 1.00 97.38 116 LYS A N 1
ATOM 890 C CA . LYS A 1 116 ? 13.482 -1.078 -6.366 1.00 97.38 116 LYS A CA 1
ATOM 891 C C . LYS A 1 116 ? 12.528 -1.925 -5.529 1.00 97.38 116 LYS A C 1
ATOM 893 O O . LYS A 1 116 ? 12.614 -1.880 -4.303 1.00 97.38 116 LYS A O 1
ATOM 898 N N . VAL A 1 117 ? 11.679 -2.720 -6.183 1.00 98.06 117 VAL A N 1
ATOM 899 C CA . VAL A 1 117 ? 10.738 -3.629 -5.512 1.00 98.06 117 VAL A CA 1
ATOM 900 C C . VAL A 1 117 ? 11.502 -4.669 -4.696 1.00 98.06 117 VAL A C 1
ATOM 902 O O . VAL A 1 117 ? 11.235 -4.813 -3.502 1.00 98.06 117 VAL A O 1
ATOM 905 N N . ARG A 1 118 ? 12.535 -5.295 -5.283 1.00 98.31 118 ARG A N 1
ATOM 906 C CA . ARG A 1 118 ? 13.410 -6.243 -4.572 1.00 98.31 118 ARG A CA 1
ATOM 907 C C . ARG A 1 118 ? 14.012 -5.636 -3.301 1.00 98.31 118 ARG A C 1
ATOM 909 O O . ARG A 1 118 ? 13.956 -6.236 -2.226 1.00 98.31 118 ARG A O 1
ATOM 916 N N . ARG A 1 119 ? 14.555 -4.414 -3.391 1.00 97.62 119 ARG A N 1
ATOM 917 C CA . ARG A 1 119 ? 15.167 -3.713 -2.246 1.00 97.62 119 ARG A CA 1
ATOM 918 C C . ARG A 1 119 ? 14.162 -3.368 -1.150 1.00 97.62 119 ARG A C 1
ATOM 920 O O . ARG A 1 119 ? 14.503 -3.515 0.025 1.00 97.62 119 ARG A O 1
ATOM 927 N N . GLU A 1 120 ? 12.960 -2.913 -1.498 1.00 95.81 120 GLU A N 1
ATOM 928 C CA . GLU A 1 120 ? 11.922 -2.613 -0.502 1.00 95.81 120 GLU A CA 1
ATOM 929 C C . GLU A 1 120 ? 11.397 -3.883 0.177 1.00 95.81 120 GLU A C 1
ATOM 931 O O . GLU A 1 120 ? 11.286 -3.916 1.404 1.00 95.81 120 GLU A O 1
ATOM 936 N N . ALA A 1 121 ? 11.179 -4.966 -0.576 1.00 95.50 121 ALA A N 1
ATOM 937 C CA . ALA A 1 121 ? 10.804 -6.259 -0.005 1.00 95.50 121 ALA A CA 1
ATOM 938 C C . ALA A 1 121 ? 11.879 -6.765 0.973 1.00 95.50 121 ALA A C 1
ATOM 940 O O . ALA A 1 121 ? 11.574 -7.119 2.113 1.00 95.50 121 ALA A O 1
ATOM 941 N N . ALA A 1 122 ? 13.159 -6.693 0.591 1.00 94.62 122 ALA A N 1
ATOM 942 C CA . ALA A 1 122 ? 14.271 -7.072 1.461 1.00 94.62 122 ALA A CA 1
ATOM 943 C C . ALA A 1 122 ? 14.352 -6.215 2.740 1.00 94.62 122 ALA A C 1
ATOM 945 O O . ALA A 1 122 ? 14.684 -6.726 3.813 1.00 94.62 122 ALA A O 1
ATOM 946 N N . ARG A 1 123 ? 14.049 -4.911 2.659 1.00 92.75 123 ARG A N 1
ATOM 947 C CA . ARG A 1 123 ? 13.963 -4.035 3.843 1.00 92.75 123 ARG A CA 1
ATOM 948 C C . ARG A 1 123 ? 12.841 -4.470 4.777 1.00 92.75 123 ARG A C 1
ATOM 950 O O . ARG A 1 123 ? 13.072 -4.532 5.985 1.00 92.75 123 ARG A O 1
ATOM 957 N N . LEU A 1 124 ? 11.666 -4.788 4.237 1.00 91.38 124 LEU A N 1
ATOM 958 C CA . LEU A 1 124 ? 10.540 -5.281 5.025 1.00 91.38 124 LEU A CA 1
ATOM 959 C C . LEU A 1 124 ? 10.890 -6.605 5.719 1.00 91.38 124 LEU A C 1
ATOM 961 O O . LEU A 1 124 ? 10.720 -6.708 6.931 1.00 91.38 124 LEU A O 1
ATOM 965 N N . ILE A 1 125 ? 11.484 -7.566 5.006 1.00 90.19 125 ILE A N 1
ATOM 966 C CA . ILE A 1 125 ? 11.932 -8.844 5.590 1.00 90.19 125 ILE A CA 1
ATOM 967 C C . ILE A 1 125 ? 12.920 -8.614 6.736 1.00 90.19 125 ILE A C 1
ATOM 969 O O . ILE A 1 125 ? 12.760 -9.187 7.810 1.00 90.19 125 ILE A O 1
ATOM 973 N N . ARG A 1 126 ? 13.916 -7.732 6.566 1.00 88.31 126 ARG A N 1
ATOM 974 C CA . ARG A 1 126 ? 14.860 -7.415 7.653 1.00 88.31 126 ARG A CA 1
ATOM 975 C C . ARG A 1 126 ? 14.161 -6.842 8.885 1.00 88.31 126 ARG A C 1
ATOM 977 O O . ARG A 1 126 ? 14.545 -7.184 9.998 1.00 88.31 126 ARG A O 1
ATOM 984 N N . ARG A 1 127 ? 13.131 -6.009 8.703 1.00 85.88 127 ARG A N 1
ATOM 985 C CA . ARG A 1 127 ? 12.322 -5.479 9.815 1.00 85.88 127 ARG A CA 1
ATOM 986 C C . ARG A 1 127 ? 11.508 -6.569 10.511 1.00 85.88 127 ARG A C 1
ATOM 988 O O . ARG A 1 127 ? 11.389 -6.523 11.729 1.00 85.88 127 ARG A O 1
ATOM 995 N N . LEU A 1 128 ? 10.989 -7.537 9.756 1.00 81.94 128 LEU A N 1
ATOM 996 C CA . LEU A 1 128 ? 10.269 -8.696 10.295 1.00 81.94 128 LEU A CA 1
ATOM 997 C C . LEU A 1 128 ? 11.189 -9.630 11.093 1.00 81.94 128 LEU A C 1
ATOM 999 O O . LEU A 1 128 ? 10.783 -10.161 12.122 1.00 81.94 128 LEU A O 1
ATOM 1003 N N . SER A 1 129 ? 12.431 -9.807 10.641 1.00 76.88 129 SER A N 1
ATOM 1004 C CA . SER A 1 129 ? 13.430 -10.641 11.319 1.00 76.88 129 SER A CA 1
ATOM 1005 C C . SER A 1 129 ? 14.061 -9.952 12.533 1.00 76.88 129 SER A C 1
ATOM 1007 O O . SER A 1 129 ? 14.388 -10.617 13.513 1.00 76.88 129 SER A O 1
ATOM 1009 N N . GLY A 1 130 ? 14.239 -8.628 12.475 1.00 67.06 130 GLY A N 1
ATOM 1010 C CA . GLY A 1 130 ? 14.823 -7.817 13.548 1.00 67.06 130 GLY A CA 1
ATOM 1011 C C . GLY A 1 130 ? 13.879 -7.535 14.720 1.00 67.06 130 GLY A C 1
ATOM 1012 O O . GLY A 1 130 ? 14.340 -7.075 15.757 1.00 67.06 130 GLY A O 1
ATOM 1013 N N . SER A 1 131 ? 12.579 -7.826 14.590 1.00 56.31 131 SER A N 1
ATOM 1014 C CA . SER A 1 131 ? 11.605 -7.720 15.685 1.00 56.31 131 SER A CA 1
ATOM 1015 C C . SER A 1 131 ? 11.528 -8.970 16.572 1.00 56.31 131 SER A C 1
ATOM 1017 O O . SER A 1 131 ? 10.601 -9.082 17.373 1.00 56.31 131 SER A O 1
ATOM 1019 N N . LYS A 1 132 ? 12.487 -9.904 16.464 1.00 48.75 132 LYS A N 1
ATOM 1020 C CA . LYS A 1 132 ? 12.691 -10.950 17.476 1.00 48.75 132 LYS A CA 1
ATOM 1021 C C . LYS A 1 132 ? 13.054 -10.286 18.810 1.00 48.75 132 LYS A C 1
ATOM 1023 O O . LYS A 1 132 ? 14.214 -9.968 19.050 1.00 48.75 132 LYS A O 1
ATOM 1028 N N . THR A 1 133 ? 12.071 -10.086 19.683 1.00 45.56 133 THR A N 1
ATOM 1029 C CA . THR A 1 133 ? 12.322 -10.015 21.126 1.00 45.56 133 THR A CA 1
ATOM 1030 C C . THR A 1 133 ? 13.023 -11.310 21.550 1.00 45.56 133 THR A C 1
ATOM 1032 O O . THR A 1 133 ? 12.641 -12.374 21.047 1.00 45.56 133 THR A O 1
ATOM 1035 N N . PRO A 1 134 ? 14.049 -11.265 22.418 1.00 38.38 134 PRO A N 1
ATOM 1036 C CA . PRO A 1 134 ? 14.581 -12.488 23.003 1.00 38.38 134 PRO A CA 1
ATOM 1037 C C . PRO A 1 134 ? 13.428 -13.189 23.735 1.00 38.38 134 PRO A C 1
ATOM 1039 O O . PRO A 1 134 ? 12.705 -12.552 24.496 1.00 38.38 134 PRO A O 1
ATOM 1042 N N . SER A 1 135 ? 13.194 -14.462 23.415 1.00 39.22 135 SER A N 1
ATOM 1043 C CA . SER A 1 135 ? 12.280 -15.307 24.188 1.00 39.22 135 SER A CA 1
ATOM 1044 C C . SER A 1 135 ? 12.901 -15.474 25.571 1.00 39.22 135 SER A C 1
ATOM 1046 O O . SER A 1 135 ? 14.046 -15.921 25.656 1.00 39.22 135 SER A O 1
ATOM 1048 N N . ASP A 1 136 ? 12.174 -15.108 26.624 1.00 41.72 136 ASP A N 1
ATOM 1049 C CA . ASP A 1 136 ? 12.514 -15.363 28.029 1.00 41.72 136 ASP A CA 1
ATOM 1050 C C . ASP A 1 136 ? 12.410 -16.872 28.356 1.00 41.72 136 ASP A C 1
ATOM 1052 O O . ASP A 1 136 ? 11.701 -17.275 29.270 1.00 41.72 136 ASP A O 1
ATOM 1056 N N . ASP A 1 137 ? 13.115 -17.727 27.608 1.00 43.47 137 ASP A N 1
ATOM 1057 C CA . ASP A 1 137 ? 13.180 -19.181 27.841 1.00 43.47 137 ASP A CA 1
ATOM 1058 C C . ASP A 1 137 ? 14.545 -19.636 28.401 1.00 43.47 137 ASP A C 1
ATOM 1060 O O . ASP A 1 137 ? 14.867 -20.822 28.394 1.00 43.47 137 ASP A O 1
ATOM 1064 N N . GLU A 1 138 ? 15.356 -18.715 28.938 1.00 46.44 138 GLU A N 1
ATOM 1065 C CA . GLU A 1 138 ? 16.581 -19.039 29.700 1.00 46.44 138 GLU A CA 1
ATOM 1066 C C . GLU A 1 138 ? 16.449 -18.782 31.213 1.00 46.44 138 GLU A C 1
ATOM 1068 O O . GLU A 1 138 ? 17.433 -18.596 31.930 1.00 46.44 138 GLU A O 1
ATOM 1073 N N . GLN A 1 139 ? 15.231 -18.841 31.752 1.00 50.12 139 GLN A N 1
ATOM 1074 C CA . GLN A 1 139 ? 15.024 -19.039 33.185 1.00 50.12 139 GLN A CA 1
ATOM 1075 C C . GLN A 1 139 ? 14.161 -20.277 33.397 1.00 50.12 139 GLN A C 1
ATOM 1077 O O . GLN A 1 139 ? 12.953 -20.213 33.241 1.00 50.12 139 GLN A O 1
ATOM 1082 N N . ILE A 1 140 ? 14.809 -21.400 33.718 1.00 51.56 140 ILE A N 1
ATOM 1083 C CA . ILE A 1 140 ? 14.424 -22.450 34.687 1.00 51.56 140 ILE A CA 1
ATOM 1084 C C . ILE A 1 140 ? 15.271 -23.686 34.353 1.00 51.56 140 ILE A C 1
ATOM 1086 O O . ILE A 1 140 ? 14.874 -24.537 33.567 1.00 51.56 140 ILE A O 1
ATOM 1090 N N . THR A 1 141 ? 16.477 -23.770 34.922 1.00 48.00 141 THR A N 1
ATOM 1091 C CA . THR A 1 141 ? 17.017 -24.972 35.600 1.00 48.00 141 THR A CA 1
ATOM 1092 C C . THR A 1 141 ? 18.448 -24.712 36.067 1.00 48.00 141 THR A C 1
ATOM 1094 O O . THR A 1 141 ? 19.421 -25.075 35.416 1.00 48.00 141 THR A O 1
ATOM 1097 N N . ARG A 1 142 ? 18.577 -24.103 37.247 1.00 44.34 142 ARG A N 1
ATOM 1098 C CA . ARG A 1 142 ? 19.655 -24.417 38.193 1.00 44.34 142 ARG A CA 1
ATOM 1099 C C . ARG A 1 142 ? 19.046 -24.379 39.590 1.00 44.34 142 ARG A C 1
ATOM 1101 O O . ARG A 1 142 ? 18.931 -23.312 40.185 1.00 44.34 142 ARG A O 1
ATOM 1108 N N . ILE A 1 143 ? 18.559 -25.541 40.018 1.00 53.66 143 ILE A N 1
ATOM 1109 C CA . ILE A 1 143 ? 18.438 -25.901 41.434 1.00 53.66 143 ILE A CA 1
ATOM 1110 C C . ILE A 1 143 ? 19.752 -26.590 41.789 1.00 53.66 143 ILE A C 1
ATOM 1112 O O . ILE A 1 143 ? 20.204 -27.396 40.940 1.00 53.66 143 ILE A O 1
#

InterPro domains:
  IPR016024 Armadillo-type fold [SSF48371] (61-130)

Sequence (143 aa):
MISLLASGQASRVLQVAERLSRVPIVPPIESLKQIGLILADGEEQNRKILERYLSSARGQLQSDLISSYLCLLESDEELGRLGAIRALTVINLVQLQNSRTTRQLSHVAENDSSEKVRREAARLIRRLSGSKTPSDDEQITRI